Protein AF-A0A7S3EZU1-F1 (afdb_monomer_lite)

Foldseek 3Di:
DDDDDDDDDPPPPCPPDPVVVVVVVVVVVCVVPLDALLNQLVVLCVVVVHDADVQCNVCLQPQEGEPAPPLCEQSNLLSNLSSLQSRPRHNYYHHHPNHNPPNSVVSNVVRD

Structure (mmCIF, N/CA/C/O backbone):
data_AF-A0A7S3EZU1-F1
#
_entry.id   AF-A0A7S3EZU1-F1
#
loop_
_atom_site.group_PDB
_atom_site.id
_atom_site.type_symbol
_atom_site.label_atom_id
_atom_site.label_alt_id
_atom_site.label_comp_id
_atom_site.label_asym_id
_atom_site.label_entity_id
_atom_site.label_seq_id
_atom_site.pdbx_PDB_ins_code
_atom_site.Cartn_x
_atom_site.Cartn_y
_atom_site.Cartn_z
_atom_site.occupancy
_atom_site.B_iso_or_equiv
_atom_site.auth_seq_id
_atom_site.auth_comp_id
_atom_site.auth_asym_id
_atom_site.auth_atom_id
_atom_site.pdbx_PDB_model_num
ATOM 1 N N . GLY A 1 1 ? -23.761 37.970 66.686 1.00 41.84 1 GLY A N 1
ATOM 2 C CA . GLY A 1 1 ? -24.312 37.469 65.425 1.00 41.84 1 GLY A CA 1
ATOM 3 C C . GLY A 1 1 ? -23.150 36.890 64.673 1.00 41.84 1 GLY A C 1
ATOM 4 O O . GLY A 1 1 ? -22.176 37.613 64.503 1.00 41.84 1 GLY A O 1
ATOM 5 N N . GLU A 1 2 ? -23.067 35.576 64.487 1.00 40.34 2 GLU A N 1
ATOM 6 C CA . GLU A 1 2 ? -24.037 34.727 63.753 1.00 40.34 2 GLU A CA 1
ATOM 7 C C . GLU A 1 2 ? -24.145 35.233 62.311 1.00 40.34 2 GLU A C 1
ATOM 9 O O . GLU A 1 2 ? -24.549 36.376 62.117 1.00 40.34 2 GLU A O 1
ATOM 14 N N . GLU A 1 3 ? -23.432 34.557 61.402 1.00 48.91 3 GLU A N 1
ATOM 15 C CA . GLU A 1 3 ? -23.972 33.684 60.330 1.00 48.91 3 GLU A CA 1
ATOM 16 C C . GLU A 1 3 ? -24.268 34.544 59.083 1.00 48.91 3 GLU A C 1
ATOM 18 O O . GLU A 1 3 ? -24.766 35.651 59.196 1.00 48.91 3 GLU A O 1
ATOM 23 N N . GLU A 1 4 ? -23.784 34.216 57.889 1.00 46.19 4 GLU A N 1
ATOM 24 C CA . GLU A 1 4 ? -24.287 33.103 57.090 1.00 46.19 4 GLU A CA 1
ATOM 25 C C . GLU A 1 4 ? -23.221 32.496 56.172 1.00 46.19 4 GLU A C 1
ATOM 27 O O . GLU A 1 4 ? -22.354 33.161 55.602 1.00 46.19 4 GLU A O 1
ATOM 32 N N . TRP A 1 5 ? -23.352 31.184 56.057 1.00 54.38 5 TRP A N 1
ATOM 33 C CA . TRP A 1 5 ? -22.721 30.304 55.099 1.00 54.38 5 TRP A CA 1
ATOM 34 C C . TRP A 1 5 ? -23.553 30.294 53.820 1.00 54.38 5 TRP A C 1
ATOM 36 O O . TRP A 1 5 ? -24.770 30.197 53.925 1.00 54.38 5 TRP A O 1
ATOM 46 N N . GLU A 1 6 ? -22.920 30.213 52.653 1.00 42.66 6 GLU A N 1
ATOM 47 C CA . GLU A 1 6 ? -23.495 29.444 51.546 1.00 42.66 6 GLU A CA 1
ATOM 48 C C . GLU A 1 6 ? -22.422 28.504 50.994 1.00 42.66 6 GLU A C 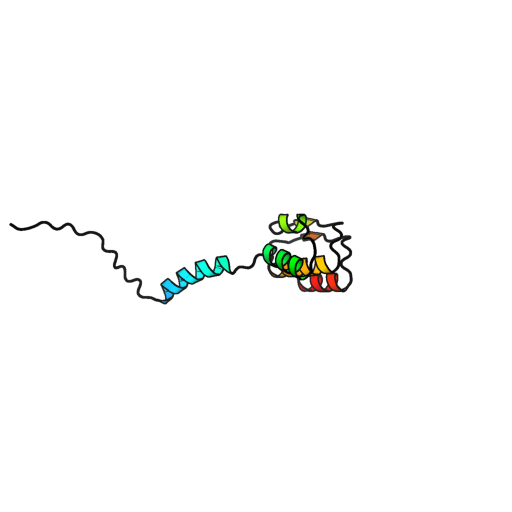1
ATOM 50 O O . GLU A 1 6 ? -21.443 28.904 50.362 1.00 42.66 6 GLU A O 1
ATOM 55 N N . SER A 1 7 ? -22.603 27.237 51.368 1.00 61.72 7 SER A N 1
ATOM 56 C CA . SER A 1 7 ? -22.107 26.061 50.664 1.00 61.72 7 SER A CA 1
ATOM 57 C C . SER A 1 7 ? -22.490 26.105 49.193 1.00 61.72 7 SER A C 1
ATOM 59 O O . SER A 1 7 ? -23.612 26.482 48.892 1.00 61.72 7 SER A O 1
ATOM 61 N N . GLU A 1 8 ? -21.590 25.607 48.347 1.00 53.16 8 GLU A N 1
ATOM 62 C CA . GLU A 1 8 ? -21.805 24.786 47.141 1.00 53.16 8 GLU A CA 1
ATOM 63 C C . GLU A 1 8 ? -20.466 24.856 46.391 1.00 53.16 8 GLU A C 1
ATOM 65 O O . GLU A 1 8 ? -20.029 25.906 45.940 1.00 53.16 8 GLU A O 1
ATOM 70 N N . ASP A 1 9 ? -19.651 23.808 46.430 1.00 50.38 9 ASP A N 1
ATOM 71 C CA . ASP A 1 9 ? -19.841 22.760 45.444 1.00 50.38 9 ASP A CA 1
ATOM 72 C C . ASP A 1 9 ? -19.303 21.412 45.957 1.00 50.38 9 ASP A C 1
ATOM 74 O O . ASP A 1 9 ? -18.103 21.194 46.143 1.00 50.38 9 ASP A O 1
ATOM 78 N N . SER A 1 10 ? -20.245 20.502 46.189 1.00 51.06 10 SER A N 1
ATOM 79 C CA . SER A 1 10 ? -20.052 19.103 46.557 1.00 51.06 10 SER A CA 1
ATOM 80 C C . SER A 1 10 ? -19.559 18.315 45.335 1.00 51.06 10 SER A C 1
ATOM 82 O O . SER A 1 10 ? -20.339 17.666 44.648 1.00 51.06 10 SER A O 1
ATOM 84 N N . TRP A 1 11 ? -18.260 18.403 45.036 1.00 60.12 11 TRP A N 1
ATOM 85 C CA . TRP A 1 11 ? -17.606 17.621 43.967 1.00 60.12 11 TRP A CA 1
ATOM 86 C C . TRP A 1 11 ? -16.777 16.456 44.507 1.00 60.12 11 TRP A C 1
ATOM 88 O O . TRP A 1 11 ? -15.894 15.943 43.826 1.00 60.12 11 TRP A O 1
ATOM 98 N N . GLU A 1 12 ? -17.074 15.993 45.714 1.00 54.53 12 GLU A N 1
ATOM 99 C CA . GLU A 1 12 ? -16.594 14.694 46.184 1.00 54.53 12 GLU A CA 1
ATOM 100 C C . GLU A 1 12 ? -17.640 13.642 45.806 1.00 54.53 12 GLU A C 1
ATOM 102 O O . GLU A 1 12 ? -18.346 13.091 46.642 1.00 54.53 12 GLU A O 1
ATOM 107 N N . SER A 1 13 ? -17.801 13.431 44.496 1.00 58.25 13 SER A N 1
ATOM 108 C CA . SER A 1 13 ? -18.364 12.178 44.003 1.00 58.25 13 SER A CA 1
ATOM 109 C C . SER A 1 13 ? -17.235 11.166 44.069 1.00 58.25 13 SER A C 1
ATOM 111 O O . SER A 1 13 ? -16.240 11.328 43.365 1.00 58.25 13 SER A O 1
ATOM 113 N N . ASP A 1 14 ? -17.388 10.156 44.917 1.00 57.56 14 ASP A N 1
ATOM 114 C CA . ASP A 1 14 ? -16.477 9.026 45.066 1.00 57.56 14 ASP A CA 1
ATOM 115 C C . ASP A 1 14 ? -16.223 8.350 43.702 1.00 57.56 14 ASP A C 1
ATOM 117 O O . ASP A 1 14 ? -16.941 7.435 43.300 1.00 57.56 14 ASP A O 1
ATOM 121 N N . VAL A 1 15 ? -15.205 8.788 42.952 1.00 60.16 15 VAL A N 1
ATOM 122 C CA . VAL A 1 15 ? -14.675 8.021 41.811 1.00 60.16 15 VAL A CA 1
ATOM 123 C C . VAL A 1 15 ? -13.739 6.963 42.394 1.00 60.16 15 VAL A C 1
ATOM 125 O O . VAL A 1 15 ? -12.517 7.032 42.284 1.00 60.16 15 VAL A O 1
ATOM 128 N N . ASP A 1 16 ? -14.330 6.018 43.119 1.00 61.72 16 ASP A N 1
ATOM 129 C CA . ASP A 1 16 ? -13.646 5.067 44.000 1.00 61.72 16 ASP A CA 1
ATOM 130 C C . ASP A 1 16 ? -13.165 3.819 43.246 1.00 61.72 16 ASP A C 1
ATOM 132 O O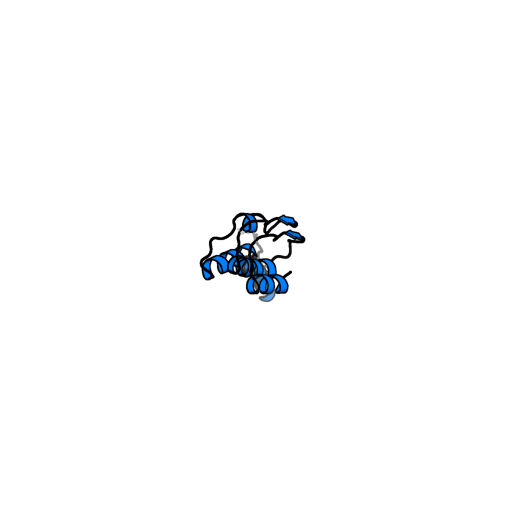 . ASP A 1 16 ? -13.297 2.673 43.681 1.00 61.72 16 ASP A O 1
ATOM 136 N N . SER A 1 17 ? -12.629 4.008 42.044 1.00 65.25 17 SER A N 1
ATOM 137 C CA . SER A 1 17 ? -12.087 2.908 41.259 1.00 65.25 17 SER A CA 1
ATOM 138 C C . SER A 1 17 ? -10.986 3.400 40.335 1.00 65.25 17 SER A C 1
ATOM 140 O O . SER A 1 17 ? -11.242 4.008 39.299 1.00 65.25 17 SER A O 1
ATOM 142 N N . GLU A 1 18 ? -9.739 3.033 40.657 1.00 64.25 18 GLU A N 1
ATOM 143 C CA . GLU A 1 18 ? -8.601 3.109 39.723 1.00 64.25 18 GLU A CA 1
ATOM 144 C C . GLU A 1 18 ? -8.951 2.497 38.355 1.00 64.25 18 GLU A C 1
ATOM 146 O O . GLU A 1 18 ? -8.427 2.926 37.331 1.00 64.25 18 GLU A O 1
ATOM 151 N N . ALA A 1 19 ? -9.871 1.524 38.334 1.00 66.94 19 ALA A N 1
ATOM 152 C CA . ALA A 1 19 ? -10.401 0.913 37.123 1.00 66.94 19 ALA A CA 1
ATOM 153 C C . ALA A 1 19 ? -11.130 1.911 36.204 1.00 66.94 19 ALA A C 1
ATOM 155 O O . ALA A 1 19 ? -10.920 1.863 34.997 1.00 66.94 19 ALA A O 1
ATOM 156 N N . GLU A 1 20 ? -11.923 2.835 36.748 1.00 67.69 20 GLU A N 1
ATOM 157 C CA . GLU A 1 20 ? -12.723 3.794 35.969 1.00 67.69 20 GLU A CA 1
ATOM 158 C C . GLU A 1 20 ? -11.834 4.923 35.412 1.00 67.69 20 GLU A C 1
ATOM 160 O O . GLU A 1 20 ? -11.954 5.316 34.252 1.00 67.69 20 GLU A O 1
ATOM 165 N N . ILE A 1 21 ? -10.828 5.351 36.188 1.00 69.62 21 ILE A N 1
ATOM 166 C CA . ILE A 1 21 ? -9.770 6.267 35.725 1.00 69.62 21 ILE A CA 1
ATOM 167 C C . ILE A 1 21 ? -8.917 5.604 34.631 1.00 69.62 21 ILE A C 1
ATOM 169 O O . ILE A 1 21 ? -8.595 6.234 33.620 1.00 69.62 21 ILE A O 1
ATOM 173 N N . ALA A 1 22 ? -8.566 4.325 34.798 1.00 68.12 22 ALA A N 1
ATOM 174 C CA . ALA A 1 22 ? -7.824 3.572 33.793 1.00 68.12 22 ALA A CA 1
ATOM 175 C C . ALA A 1 22 ? -8.639 3.345 32.511 1.00 68.12 22 ALA A C 1
ATOM 177 O O . ALA A 1 22 ? -8.051 3.284 31.434 1.00 68.12 22 ALA A O 1
ATOM 178 N N . GLU A 1 23 ? -9.962 3.207 32.598 1.00 68.75 23 GLU A N 1
ATOM 179 C CA . GLU A 1 23 ? -10.847 3.031 31.441 1.00 68.75 23 GLU A CA 1
ATOM 180 C C . GLU A 1 23 ? -10.956 4.323 30.614 1.00 68.75 23 GLU A C 1
ATOM 182 O O . GLU A 1 23 ? -10.849 4.279 29.387 1.00 68.75 23 GLU A O 1
ATOM 187 N N . ILE A 1 24 ? -11.019 5.484 31.277 1.00 68.00 24 ILE A N 1
ATOM 188 C CA . ILE A 1 24 ? -10.958 6.801 30.623 1.00 68.00 24 ILE A CA 1
ATOM 189 C C . ILE A 1 24 ? -9.595 7.018 29.938 1.00 68.00 24 ILE A C 1
ATOM 191 O O . ILE A 1 24 ? -9.551 7.424 28.780 1.00 68.00 24 ILE A O 1
ATOM 195 N N . MET A 1 25 ? -8.473 6.677 30.588 1.00 69.31 25 MET A N 1
ATOM 196 C CA . MET A 1 25 ? -7.135 6.799 29.976 1.00 69.31 25 MET A CA 1
ATOM 197 C C . MET A 1 25 ? -6.907 5.829 28.805 1.00 69.31 25 MET A C 1
ATOM 199 O O . MET A 1 25 ? -6.163 6.134 27.872 1.00 69.31 25 MET A O 1
ATOM 203 N N . GLN A 1 26 ? -7.522 4.645 28.843 1.00 64.69 26 GLN A N 1
ATOM 204 C CA . GLN A 1 26 ? -7.405 3.651 27.773 1.00 64.69 26 GLN A CA 1
ATOM 205 C C . GLN A 1 26 ? -8.134 4.068 26.492 1.00 64.69 26 GLN A C 1
ATOM 207 O O . GLN A 1 26 ? -7.682 3.699 25.408 1.00 64.69 26 GLN A O 1
ATOM 212 N N . LEU A 1 27 ? -9.212 4.849 26.594 1.00 61.50 27 LEU A N 1
ATOM 213 C CA . LEU A 1 27 ? -9.920 5.409 25.439 1.00 61.50 27 LEU A CA 1
ATOM 214 C C . LEU A 1 27 ? -9.044 6.398 24.655 1.00 61.50 27 LEU A C 1
ATOM 216 O O . LEU A 1 27 ? -8.911 6.249 23.440 1.00 61.50 27 LEU A O 1
ATOM 220 N N . ASP A 1 28 ? -8.368 7.318 25.346 1.00 59.38 28 ASP A N 1
ATOM 221 C CA . ASP A 1 28 ? -7.468 8.299 24.717 1.00 59.38 28 ASP A CA 1
ATOM 222 C C . ASP A 1 28 ? -6.221 7.635 24.095 1.00 59.38 28 ASP A C 1
ATOM 224 O O . ASP A 1 28 ? -5.757 8.021 23.021 1.00 59.38 28 ASP A O 1
ATOM 228 N N . LEU A 1 29 ? -5.696 6.572 24.720 1.00 59.38 29 LEU A N 1
ATOM 229 C CA . LEU A 1 29 ? -4.558 5.805 24.195 1.00 59.38 29 LEU A CA 1
ATOM 230 C C . LEU A 1 29 ? -4.928 4.900 23.008 1.00 59.38 29 LEU A C 1
ATOM 232 O O . LEU A 1 29 ? -4.074 4.605 22.169 1.00 59.38 29 LEU A O 1
ATOM 236 N N . ALA A 1 30 ? -6.173 4.424 22.924 1.00 58.31 30 ALA A N 1
ATOM 237 C CA . ALA A 1 30 ? -6.618 3.563 21.830 1.00 58.31 30 ALA A CA 1
ATOM 238 C C . ALA A 1 30 ? -6.731 4.330 20.503 1.00 58.31 30 ALA A C 1
ATOM 240 O O . ALA A 1 30 ? -6.418 3.774 19.447 1.00 58.31 30 ALA A O 1
ATOM 241 N N . GLU A 1 31 ? -7.127 5.603 20.552 1.00 57.94 31 GLU A N 1
ATOM 242 C CA . GLU A 1 31 ? -7.275 6.449 19.364 1.00 57.94 31 GLU A CA 1
ATOM 243 C C . GLU A 1 31 ? -5.918 6.872 18.773 1.00 57.94 31 GLU A C 1
ATOM 245 O O . GLU A 1 31 ? -5.752 6.871 17.551 1.00 57.94 31 GLU A O 1
ATOM 250 N N . GLU A 1 32 ? -4.904 7.123 19.612 1.00 54.62 32 GLU A N 1
ATOM 251 C CA . GLU A 1 32 ? -3.538 7.414 19.146 1.00 54.62 32 GLU A CA 1
ATOM 252 C C . GLU A 1 32 ? -2.792 6.178 18.616 1.00 54.62 32 GLU A C 1
ATOM 254 O O . GLU A 1 32 ? -1.912 6.300 17.758 1.00 54.62 32 GLU A O 1
ATOM 259 N N . ASN A 1 33 ? -3.140 4.976 19.088 1.00 54.25 33 ASN A N 1
ATOM 260 C CA . ASN A 1 33 ? -2.414 3.744 18.759 1.00 54.25 33 ASN A CA 1
ATOM 261 C C . ASN A 1 33 ? -3.098 2.889 17.669 1.00 54.25 33 ASN A C 1
ATOM 263 O O . ASN A 1 33 ? -2.549 1.868 17.236 1.00 54.25 33 ASN A O 1
ATOM 267 N N . ALA A 1 34 ? -4.272 3.305 17.177 1.00 61.44 34 ALA A N 1
ATOM 268 C CA . ALA A 1 34 ? -4.942 2.697 16.032 1.00 61.44 34 ALA A CA 1
ATOM 269 C C . ALA A 1 34 ? -4.223 3.083 14.730 1.00 61.44 34 ALA A C 1
ATOM 271 O O . ALA A 1 34 ? -4.557 4.056 14.052 1.00 61.44 34 ALA A O 1
ATOM 272 N N . LYS A 1 35 ? -3.203 2.305 14.361 1.00 68.81 35 LYS A N 1
ATOM 273 C CA . LYS A 1 35 ? -2.466 2.524 13.114 1.00 68.81 35 LYS A CA 1
ATOM 274 C C . LYS A 1 35 ? -3.407 2.453 11.912 1.00 68.81 35 LYS A C 1
ATOM 276 O O . LYS A 1 35 ? -3.991 1.415 11.609 1.00 68.81 35 LYS A O 1
ATOM 281 N N . SER A 1 36 ? -3.526 3.561 11.192 1.00 89.50 36 SER A N 1
ATOM 282 C CA . SER A 1 36 ? -4.308 3.620 9.959 1.00 89.50 36 SER A CA 1
ATOM 283 C C . SER A 1 36 ? -3.564 2.938 8.808 1.00 89.50 36 SER A C 1
ATOM 285 O O . SER A 1 36 ? -2.337 3.017 8.707 1.00 89.50 36 SER A O 1
ATOM 287 N N . GLY A 1 37 ? -4.304 2.369 7.848 1.00 93.38 37 GLY A N 1
ATOM 288 C CA . GLY A 1 37 ? -3.701 1.831 6.619 1.00 93.38 37 GLY A CA 1
ATOM 289 C C . GLY A 1 37 ? -2.854 2.869 5.871 1.00 93.38 37 GLY A C 1
ATOM 290 O O . GLY A 1 37 ? -1.855 2.533 5.241 1.00 93.38 37 GLY A O 1
ATOM 291 N N . LYS A 1 38 ? -3.184 4.160 6.010 1.00 94.25 38 LYS A N 1
ATOM 292 C CA . LYS A 1 38 ? -2.395 5.264 5.448 1.00 94.25 38 LYS A CA 1
ATOM 293 C C . LYS A 1 38 ? -1.017 5.379 6.095 1.00 94.25 38 LYS A C 1
ATOM 295 O O . LYS A 1 38 ? -0.038 5.576 5.377 1.00 94.25 38 LYS A O 1
ATOM 300 N N . GLN A 1 39 ? -0.932 5.273 7.420 1.00 94.75 39 GLN A N 1
ATOM 301 C CA . GLN A 1 39 ? 0.344 5.323 8.136 1.00 94.75 39 GLN A CA 1
ATOM 302 C C . GLN A 1 39 ? 1.220 4.125 7.770 1.00 94.75 39 GLN A C 1
ATOM 304 O O . GLN A 1 39 ? 2.381 4.324 7.422 1.00 94.75 39 GLN A O 1
ATOM 309 N N . GLU A 1 40 ? 0.657 2.915 7.752 1.00 96.06 40 GLU A N 1
ATOM 310 C CA . GLU A 1 40 ? 1.390 1.698 7.373 1.00 96.06 40 GLU A CA 1
ATOM 311 C C . GLU A 1 40 ? 1.907 1.763 5.928 1.00 96.06 40 GLU A C 1
ATOM 313 O O . GLU A 1 40 ? 3.080 1.480 5.667 1.00 96.06 40 GLU A O 1
ATOM 318 N N . TYR A 1 41 ? 1.082 2.248 4.990 1.00 96.75 41 TYR A N 1
ATOM 319 C CA . TYR A 1 41 ? 1.508 2.469 3.607 1.00 96.75 41 TYR A CA 1
ATOM 320 C C . TYR A 1 41 ? 2.709 3.416 3.515 1.00 96.75 41 TYR A C 1
ATOM 322 O O . TYR A 1 41 ? 3.706 3.116 2.854 1.00 96.75 41 TYR A O 1
ATOM 330 N N . LEU A 1 42 ? 2.606 4.583 4.159 1.00 97.00 42 LEU A N 1
ATOM 331 C CA . LEU A 1 42 ? 3.623 5.630 4.100 1.00 97.00 42 LEU A CA 1
ATOM 332 C C . LEU A 1 42 ? 4.922 5.198 4.783 1.00 97.00 42 LEU A C 1
ATOM 334 O O . LEU A 1 42 ? 5.999 5.426 4.230 1.00 97.00 42 LEU A O 1
ATOM 338 N N . ALA A 1 43 ? 4.821 4.533 5.935 1.00 97.12 43 ALA A N 1
ATOM 339 C CA . ALA A 1 43 ? 5.964 3.981 6.650 1.00 97.12 43 ALA A CA 1
ATOM 340 C C . ALA A 1 43 ? 6.717 2.970 5.778 1.00 97.12 43 ALA A C 1
ATOM 342 O O . ALA A 1 43 ? 7.929 3.095 5.592 1.00 97.12 43 ALA A O 1
ATOM 343 N N . LYS A 1 44 ? 5.997 2.027 5.154 1.00 97.56 44 LYS A N 1
ATOM 344 C CA . LYS A 1 44 ? 6.617 1.027 4.279 1.00 97.56 44 LYS A CA 1
ATOM 345 C C . LYS A 1 44 ? 7.196 1.649 3.002 1.00 97.56 44 LYS A C 1
ATOM 347 O O . LYS A 1 44 ? 8.274 1.251 2.564 1.00 97.56 44 LYS A O 1
ATOM 352 N N . CYS A 1 45 ? 6.559 2.679 2.438 1.00 97.75 45 CYS A N 1
ATOM 353 C CA . CYS A 1 45 ? 7.129 3.431 1.314 1.00 97.75 45 CYS A CA 1
ATOM 354 C C . CYS A 1 45 ? 8.456 4.112 1.677 1.00 97.75 45 CYS A C 1
ATOM 356 O O . CYS A 1 45 ? 9.407 4.047 0.894 1.00 97.75 45 CYS A O 1
ATOM 358 N N . ALA A 1 46 ? 8.537 4.724 2.862 1.00 98.06 46 ALA A N 1
ATOM 359 C CA . ALA A 1 46 ? 9.757 5.353 3.358 1.00 98.06 46 ALA A CA 1
ATOM 360 C C . ALA A 1 46 ? 10.872 4.320 3.600 1.00 98.06 46 ALA A C 1
ATOM 362 O O . ALA A 1 46 ? 11.997 4.516 3.141 1.00 98.06 46 ALA A O 1
ATOM 363 N N . GLU A 1 47 ? 10.547 3.192 4.238 1.00 98.19 47 GLU A N 1
ATOM 364 C CA . GLU A 1 47 ? 11.467 2.069 4.466 1.00 98.19 47 GLU A CA 1
ATOM 365 C C . GLU A 1 47 ? 12.051 1.530 3.149 1.00 98.19 47 GLU A C 1
ATOM 367 O O . GLU A 1 47 ? 13.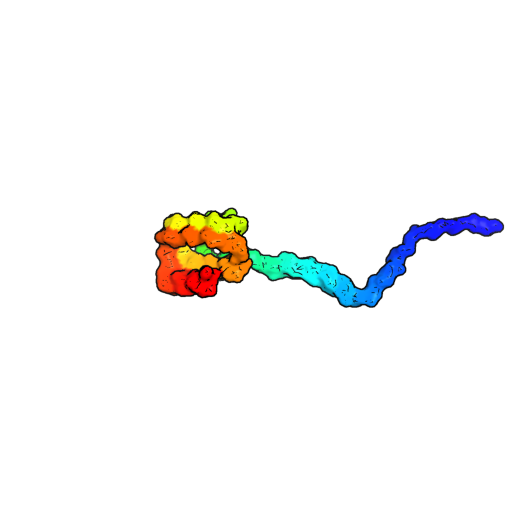266 1.381 3.004 1.00 98.19 47 GLU A O 1
ATOM 372 N N . LEU A 1 48 ? 11.193 1.297 2.150 1.00 97.50 48 LEU A N 1
ATOM 373 C CA . LEU A 1 48 ? 11.581 0.744 0.848 1.00 97.50 48 LEU A CA 1
ATOM 374 C C . LEU A 1 48 ? 12.162 1.783 -0.125 1.00 97.50 48 LEU A C 1
ATOM 376 O O . LEU A 1 48 ? 12.603 1.407 -1.225 1.00 97.50 48 LEU A O 1
ATOM 380 N N . LYS A 1 49 ? 12.193 3.059 0.286 1.00 97.62 49 LYS A N 1
ATOM 381 C CA . LYS A 1 49 ? 12.660 4.221 -0.484 1.00 97.62 49 LYS A CA 1
ATOM 382 C C . LYS A 1 49 ? 11.940 4.364 -1.827 1.00 97.62 49 LYS A C 1
ATOM 384 O O . LYS A 1 49 ? 12.580 4.514 -2.867 1.00 97.62 49 LYS A O 1
ATOM 389 N N . ILE A 1 50 ? 10.613 4.279 -1.807 1.00 96.44 50 ILE A N 1
ATOM 390 C CA . ILE A 1 50 ? 9.763 4.494 -2.984 1.00 96.44 50 ILE A CA 1
ATOM 391 C C . ILE A 1 50 ? 8.893 5.735 -2.809 1.00 96.44 50 ILE A C 1
ATOM 393 O O . ILE A 1 50 ? 8.558 6.125 -1.691 1.00 96.44 50 ILE A O 1
ATOM 397 N N . VAL A 1 51 ? 8.505 6.343 -3.928 1.00 95.81 51 VAL A N 1
ATOM 398 C CA . VAL A 1 51 ? 7.538 7.441 -3.920 1.00 95.81 51 VAL A CA 1
ATOM 399 C C . VAL A 1 51 ? 6.135 6.847 -3.750 1.00 95.81 51 VAL A C 1
ATOM 401 O O . VAL A 1 51 ? 5.756 5.977 -4.538 1.00 95.81 51 VAL A O 1
ATOM 404 N N . PRO A 1 52 ? 5.359 7.277 -2.740 1.00 95.81 52 PRO A N 1
ATOM 405 C CA . PRO A 1 52 ? 4.010 6.771 -2.536 1.00 95.81 52 PRO A CA 1
ATOM 406 C C . PRO A 1 52 ? 3.063 7.205 -3.661 1.00 95.81 52 PRO A C 1
ATOM 408 O O . PRO A 1 52 ? 3.130 8.328 -4.164 1.00 95.81 52 PRO A O 1
ATOM 411 N N . VAL A 1 53 ? 2.115 6.333 -4.008 1.00 94.88 53 VAL A N 1
ATOM 412 C CA . VAL A 1 53 ? 1.069 6.636 -4.990 1.00 94.88 53 VAL A CA 1
ATOM 413 C C . VAL A 1 53 ? -0.040 7.431 -4.312 1.00 94.88 53 VAL A C 1
ATOM 415 O O . VAL A 1 53 ? -0.828 6.895 -3.531 1.00 94.88 53 VAL A O 1
ATOM 418 N N . ALA A 1 54 ? -0.122 8.722 -4.640 1.00 93.50 54 ALA A N 1
ATOM 419 C CA . ALA A 1 54 ? -1.098 9.644 -4.060 1.00 93.50 54 ALA A CA 1
ATOM 420 C C . ALA A 1 54 ? -2.547 9.145 -4.200 1.00 93.50 54 ALA A C 1
ATOM 422 O O . ALA A 1 54 ? -3.335 9.285 -3.267 1.00 93.50 54 ALA A O 1
ATOM 423 N N . MET A 1 55 ? -2.882 8.512 -5.331 1.00 93.44 55 MET A N 1
ATOM 424 C CA . MET A 1 55 ? -4.225 7.982 -5.582 1.00 93.44 55 MET A CA 1
ATOM 425 C C . MET A 1 55 ? -4.615 6.872 -4.602 1.00 93.44 55 MET A C 1
ATOM 427 O O . MET A 1 55 ? -5.758 6.838 -4.156 1.00 93.44 55 MET A O 1
ATOM 431 N N . PHE A 1 56 ? -3.676 6.000 -4.219 1.00 95.31 56 PHE A N 1
ATOM 432 C CA . PHE A 1 56 ? -3.955 4.968 -3.222 1.00 95.31 56 PHE A CA 1
ATOM 433 C C . PHE A 1 56 ? -4.256 5.611 -1.869 1.00 95.31 56 PHE A C 1
ATOM 435 O O . PHE A 1 56 ? -5.306 5.354 -1.291 1.00 95.31 56 PHE A O 1
ATOM 442 N N . ILE A 1 57 ? -3.406 6.543 -1.429 1.00 94.62 57 ILE A N 1
ATOM 443 C CA . ILE A 1 57 ? -3.585 7.268 -0.162 1.00 94.62 57 ILE A CA 1
ATOM 444 C C . ILE A 1 57 ? -4.928 7.999 -0.114 1.00 94.62 57 ILE A C 1
ATOM 446 O O . ILE A 1 57 ? -5.631 7.925 0.890 1.00 94.62 57 ILE A O 1
ATOM 450 N N . ALA A 1 58 ? -5.282 8.702 -1.190 1.00 93.62 58 ALA A N 1
ATOM 451 C CA . ALA A 1 58 ? -6.504 9.498 -1.263 1.00 93.62 58 ALA A CA 1
ATOM 452 C C . ALA A 1 58 ? -7.785 8.649 -1.264 1.00 93.62 58 ALA A C 1
ATOM 454 O O . ALA A 1 58 ? -8.872 9.182 -1.052 1.00 93.62 58 ALA A O 1
ATOM 455 N N . LYS A 1 59 ? -7.672 7.346 -1.543 1.00 94.62 59 LYS A N 1
ATOM 456 C CA . LYS A 1 59 ? -8.805 6.431 -1.700 1.00 94.62 59 LYS A CA 1
ATOM 457 C C . LYS A 1 59 ? -8.857 5.328 -0.647 1.00 94.62 59 LYS A C 1
ATOM 459 O O . LYS A 1 59 ? -9.771 4.520 -0.713 1.00 94.62 59 LYS A O 1
ATOM 464 N N . LEU A 1 60 ? -7.958 5.316 0.342 1.00 92.12 60 LEU A N 1
ATOM 465 C CA . LEU A 1 60 ? -7.947 4.310 1.417 1.00 92.12 60 LEU A CA 1
ATOM 466 C C . LEU A 1 60 ? 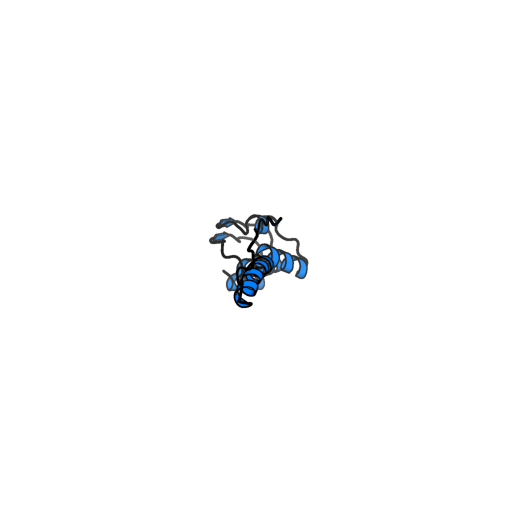-9.255 4.253 2.227 1.00 92.12 60 LEU A C 1
ATOM 468 O O . LEU A 1 60 ? -9.570 3.207 2.785 1.00 92.12 60 LEU A O 1
ATOM 472 N N . ASP A 1 61 ? -10.029 5.337 2.265 1.00 91.88 61 ASP A N 1
ATOM 473 C CA . ASP A 1 61 ? -11.333 5.384 2.936 1.00 91.88 61 ASP A CA 1
ATOM 474 C C . ASP A 1 61 ? -12.524 5.054 2.017 1.00 91.88 61 ASP A C 1
ATOM 476 O O . ASP A 1 61 ? -13.673 5.132 2.445 1.00 91.88 61 ASP A O 1
ATOM 480 N N . CYS A 1 62 ? -12.277 4.703 0.752 1.00 92.81 62 CYS A N 1
ATOM 481 C CA . CYS A 1 62 ? -13.310 4.324 -0.210 1.00 92.81 62 CYS A CA 1
ATOM 482 C C . CYS A 1 62 ? -13.501 2.801 -0.265 1.00 92.81 62 CYS A C 1
ATOM 484 O O . CYS A 1 62 ? -12.549 2.036 -0.144 1.00 92.81 62 CYS A O 1
ATOM 486 N N . GLU A 1 63 ? -14.724 2.356 -0.556 1.00 95.44 63 GLU A N 1
ATOM 487 C CA . GLU A 1 63 ? -15.030 0.925 -0.712 1.00 95.44 63 GLU A CA 1
ATOM 488 C C . GLU A 1 63 ? -14.536 0.350 -2.049 1.00 95.44 63 GLU A C 1
ATOM 490 O O . GLU A 1 63 ? -14.168 -0.822 -2.138 1.00 95.44 63 GLU A O 1
ATOM 495 N N . HIS A 1 64 ? -14.502 1.179 -3.095 1.00 95.75 64 HIS A N 1
ATOM 496 C CA . HIS A 1 64 ? -14.120 0.782 -4.447 1.00 95.75 64 HIS A CA 1
ATOM 497 C C . HIS A 1 64 ? -12.962 1.642 -4.947 1.00 95.75 64 HIS A C 1
ATOM 499 O O . HIS A 1 64 ? -13.088 2.863 -5.076 1.00 95.75 64 HIS A O 1
ATOM 505 N N . ILE A 1 65 ? -11.839 1.001 -5.264 1.00 95.19 65 ILE A N 1
ATOM 506 C CA . ILE A 1 65 ? -10.628 1.674 -5.731 1.00 95.19 65 ILE A CA 1
ATOM 507 C C . ILE A 1 65 ? -10.187 1.081 -7.070 1.00 95.19 65 ILE A C 1
ATOM 509 O O . ILE A 1 65 ? -10.116 -0.136 -7.245 1.00 95.19 65 ILE A O 1
ATOM 513 N N . ASN A 1 66 ? -9.840 1.961 -8.010 1.00 95.31 66 ASN A N 1
ATOM 514 C CA . ASN A 1 66 ? -9.182 1.598 -9.257 1.00 95.31 66 ASN A CA 1
ATOM 515 C C . ASN A 1 66 ? -7.782 2.220 -9.311 1.00 95.31 66 ASN A C 1
ATOM 517 O O . ASN A 1 66 ? -7.651 3.442 -9.356 1.00 95.31 66 ASN A O 1
ATOM 521 N N . LEU A 1 67 ? -6.757 1.369 -9.312 1.00 94.19 67 LEU A N 1
ATOM 522 C CA . LEU A 1 67 ? -5.345 1.733 -9.445 1.00 94.19 67 LEU A CA 1
ATOM 523 C C . LEU A 1 67 ? -4.719 1.117 -10.696 1.00 94.19 67 LEU A C 1
ATOM 525 O O . LEU A 1 67 ? -3.520 0.860 -10.731 1.00 94.19 67 LEU A O 1
ATOM 529 N N . HIS A 1 68 ? -5.505 0.861 -11.734 1.00 93.94 68 HIS A N 1
ATOM 530 C CA . HIS A 1 68 ? -4.984 0.352 -12.996 1.00 93.94 68 HIS A CA 1
ATOM 531 C C . HIS A 1 68 ? -3.883 1.267 -13.570 1.00 93.94 68 HIS A C 1
ATOM 533 O O . HIS A 1 68 ? -4.028 2.488 -13.514 1.00 93.94 68 HIS A O 1
ATOM 539 N N . HIS A 1 69 ? -2.795 0.698 -14.104 1.00 91.44 69 HIS A N 1
ATOM 540 C CA . HIS A 1 69 ? -1.705 1.435 -14.772 1.00 91.44 69 HIS A CA 1
ATOM 541 C C . HIS A 1 69 ? -0.980 2.499 -13.920 1.00 91.44 69 HIS A C 1
ATOM 543 O O . HIS A 1 69 ? -0.710 3.601 -14.394 1.00 91.44 69 HIS A O 1
ATOM 549 N N . HIS A 1 70 ? -0.624 2.191 -12.670 1.00 92.56 70 HIS A N 1
ATOM 550 C CA . HIS A 1 70 ? 0.158 3.103 -11.816 1.00 92.56 70 HIS A CA 1
ATOM 551 C C . HIS A 1 70 ? 1.633 2.699 -11.655 1.00 92.56 70 HIS A C 1
ATOM 553 O O . HIS A 1 70 ? 2.370 3.375 -10.939 1.00 92.56 70 HIS A O 1
ATOM 559 N N . GLY A 1 71 ? 2.088 1.621 -12.310 1.00 91.00 71 GLY A N 1
ATOM 560 C CA . GLY A 1 71 ? 3.507 1.237 -12.343 1.00 91.00 71 GLY A CA 1
ATOM 561 C C . GLY A 1 71 ? 4.122 1.000 -10.959 1.00 91.00 71 GLY A C 1
ATOM 562 O O . GLY A 1 71 ? 5.289 1.308 -10.734 1.00 91.00 71 GLY A O 1
ATOM 563 N N . MET A 1 72 ? 3.330 0.491 -10.013 1.00 93.88 72 MET A N 1
ATOM 564 C CA . MET A 1 72 ? 3.704 0.416 -8.595 1.00 93.88 72 MET A CA 1
ATOM 565 C C . MET A 1 72 ? 4.881 -0.529 -8.316 1.00 93.88 72 MET A C 1
ATOM 567 O O . MET A 1 72 ? 5.624 -0.333 -7.351 1.00 93.88 72 MET A O 1
ATOM 571 N N . GLY A 1 73 ? 5.069 -1.548 -9.156 1.00 95.94 73 GLY A N 1
ATOM 572 C CA . GLY A 1 73 ? 6.163 -2.502 -9.029 1.00 95.94 73 GLY A CA 1
ATOM 573 C C . GLY A 1 73 ? 6.070 -3.379 -7.776 1.00 95.94 73 GLY A C 1
ATOM 574 O O . GLY A 1 73 ? 5.151 -3.268 -6.964 1.00 95.94 73 GLY A O 1
ATOM 575 N N . VAL A 1 74 ? 7.067 -4.247 -7.590 1.00 97.88 74 VAL A N 1
ATOM 576 C CA . VAL A 1 74 ? 7.151 -5.180 -6.446 1.00 97.88 74 VAL A CA 1
ATOM 577 C C . VAL A 1 74 ? 7.052 -4.450 -5.102 1.00 97.88 74 VAL A C 1
ATOM 579 O O . VAL A 1 74 ? 6.229 -4.791 -4.256 1.00 97.88 74 VAL A O 1
ATOM 582 N N . LYS A 1 75 ? 7.853 -3.395 -4.915 1.00 97.75 75 LYS A N 1
ATOM 583 C CA . LYS A 1 75 ? 7.884 -2.622 -3.665 1.00 97.75 75 LYS A CA 1
ATOM 584 C C . LYS A 1 75 ? 6.567 -1.901 -3.387 1.00 97.75 75 LYS A C 1
ATOM 586 O O . LYS A 1 75 ? 6.157 -1.825 -2.236 1.00 97.75 75 LYS A O 1
ATOM 591 N N . GLY A 1 76 ? 5.897 -1.395 -4.424 1.00 97.06 76 GLY A N 1
ATOM 592 C CA . GLY A 1 76 ? 4.588 -0.769 -4.271 1.00 97.06 76 GLY A CA 1
ATOM 593 C C . GLY A 1 76 ? 3.537 -1.758 -3.774 1.00 97.06 76 GLY A C 1
ATOM 594 O O . GLY A 1 76 ? 2.783 -1.406 -2.874 1.00 97.06 76 GLY A O 1
ATOM 595 N N . ALA A 1 77 ? 3.541 -2.999 -4.275 1.00 97.81 77 ALA A N 1
ATOM 596 C CA . ALA A 1 77 ? 2.685 -4.070 -3.754 1.00 97.81 77 ALA A CA 1
ATOM 597 C C . ALA A 1 77 ? 2.967 -4.399 -2.281 1.00 97.81 77 ALA A C 1
ATOM 599 O O . ALA A 1 77 ? 2.025 -4.512 -1.504 1.00 97.81 77 ALA A O 1
ATOM 600 N N . ILE A 1 78 ? 4.238 -4.502 -1.880 1.00 98.12 78 ILE A N 1
ATOM 601 C CA . ILE A 1 78 ? 4.617 -4.760 -0.477 1.00 98.12 78 ILE A CA 1
ATOM 602 C C . ILE A 1 78 ? 4.167 -3.609 0.435 1.00 98.12 78 ILE A C 1
ATOM 604 O O . ILE A 1 78 ? 3.651 -3.834 1.527 1.00 98.12 78 ILE A O 1
ATOM 608 N N . SER A 1 79 ? 4.317 -2.358 -0.006 1.00 98.00 79 SER A N 1
ATOM 609 C CA . SER A 1 79 ? 3.791 -1.213 0.742 1.00 98.00 79 SER A CA 1
ATOM 610 C C . SER A 1 79 ? 2.269 -1.234 0.832 1.00 98.00 79 SER A C 1
ATOM 612 O O . SER A 1 79 ? 1.712 -0.935 1.886 1.00 98.00 79 SER A O 1
ATOM 614 N N . MET A 1 80 ? 1.584 -1.589 -0.257 1.00 96.94 80 MET A N 1
ATOM 615 C CA . MET A 1 80 ? 0.129 -1.720 -0.262 1.00 96.94 80 MET A CA 1
ATOM 616 C C . MET A 1 80 ? -0.353 -2.815 0.681 1.00 96.94 80 MET A C 1
ATOM 618 O O . MET A 1 80 ? -1.329 -2.586 1.388 1.00 96.94 80 MET A O 1
ATOM 622 N N . SER A 1 81 ? 0.308 -3.974 0.720 1.00 97.56 81 SER A N 1
ATOM 623 C CA . SER A 1 81 ? -0.140 -5.068 1.579 1.00 97.56 81 SER A CA 1
ATOM 624 C C . SER A 1 81 ? -0.108 -4.675 3.055 1.00 97.56 81 SER A C 1
ATOM 626 O O . SER A 1 81 ? -1.075 -4.938 3.760 1.00 97.56 81 SER A O 1
ATOM 628 N N . ALA A 1 82 ? 0.911 -3.925 3.495 1.00 96.81 82 ALA A N 1
ATOM 629 C CA . ALA A 1 82 ? 0.972 -3.374 4.853 1.00 96.81 82 ALA A CA 1
ATOM 630 C C . ALA A 1 82 ? -0.249 -2.497 5.196 1.00 96.81 82 ALA A C 1
ATOM 632 O O . ALA A 1 82 ? -0.810 -2.596 6.285 1.00 96.81 82 ALA A O 1
ATOM 633 N N . ALA A 1 83 ? -0.692 -1.670 4.247 1.00 96.25 83 ALA A N 1
ATOM 634 C CA . ALA A 1 83 ? -1.871 -0.824 4.402 1.00 96.25 83 ALA A CA 1
ATOM 635 C C . ALA A 1 83 ? -3.175 -1.630 4.461 1.00 96.25 83 ALA A C 1
ATOM 637 O O . ALA A 1 83 ? -4.076 -1.298 5.229 1.00 96.25 83 ALA A O 1
ATOM 638 N N . LEU A 1 84 ? -3.277 -2.662 3.620 1.00 95.88 84 LEU A N 1
ATOM 639 C CA . LEU A 1 84 ? -4.473 -3.486 3.468 1.00 95.88 84 LEU A CA 1
ATOM 640 C C . LEU A 1 84 ? -4.693 -4.419 4.662 1.00 95.88 84 LEU A C 1
ATOM 642 O O . LEU A 1 84 ? -5.841 -4.626 5.029 1.00 95.88 84 LEU A O 1
ATOM 646 N N . THR A 1 85 ? -3.631 -4.873 5.338 1.00 95.69 85 THR A N 1
ATOM 647 C CA . THR A 1 85 ? -3.731 -5.685 6.567 1.00 95.69 85 THR A CA 1
ATOM 648 C C . THR A 1 85 ? -4.596 -5.038 7.651 1.00 95.69 85 THR A C 1
ATOM 650 O O . THR A 1 85 ? -5.258 -5.736 8.413 1.00 95.69 85 THR A O 1
ATOM 653 N N . VAL A 1 86 ? -4.592 -3.704 7.734 1.00 93.69 86 VAL A N 1
ATOM 654 C CA . VAL A 1 86 ? -5.357 -2.944 8.736 1.00 93.69 86 VAL A CA 1
ATOM 655 C C . VAL A 1 86 ? -6.556 -2.200 8.136 1.00 93.69 86 VAL A C 1
ATOM 657 O O . VAL A 1 86 ? -7.332 -1.588 8.867 1.00 93.69 86 VAL A O 1
ATOM 660 N N . ASN A 1 87 ? -6.728 -2.217 6.809 1.00 92.56 87 ASN A N 1
ATOM 661 C CA . ASN A 1 87 ? -7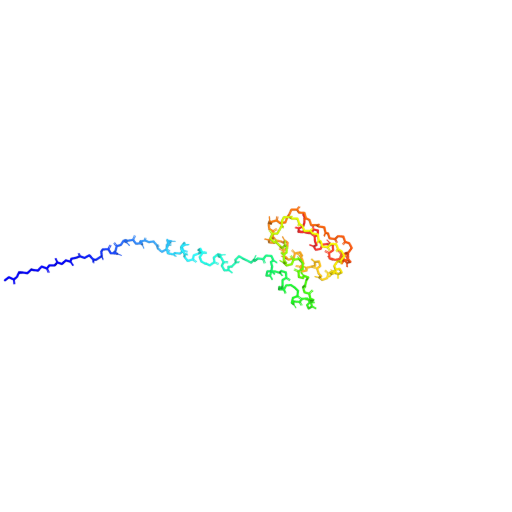.836 -1.533 6.151 1.00 92.56 87 ASN A CA 1
ATOM 662 C C . ASN A 1 87 ? -9.061 -2.449 6.058 1.00 92.56 87 ASN A C 1
ATOM 664 O O . ASN A 1 87 ? -9.051 -3.450 5.351 1.00 92.56 87 ASN A O 1
ATOM 668 N N . THR A 1 88 ? -10.148 -2.060 6.718 1.00 90.06 88 THR A N 1
ATOM 669 C CA . THR A 1 88 ? -11.410 -2.820 6.743 1.00 90.06 88 THR A CA 1
ATOM 670 C C . THR A 1 88 ? -12.501 -2.243 5.834 1.00 90.06 88 THR A C 1
ATOM 672 O O . THR A 1 88 ? -13.611 -2.776 5.786 1.00 90.06 88 THR A O 1
ATOM 675 N N . LYS A 1 89 ? -12.216 -1.146 5.119 1.00 92.56 89 LYS A N 1
ATOM 676 C CA . LYS A 1 89 ? -13.195 -0.387 4.321 1.00 92.56 89 LYS A CA 1
ATOM 677 C C . LYS A 1 89 ? -13.254 -0.850 2.867 1.00 92.56 89 LYS A C 1
ATOM 679 O O . LYS A 1 89 ? -14.333 -0.896 2.283 1.00 92.56 89 LYS A O 1
ATOM 684 N N . ILE A 1 90 ? -12.110 -1.188 2.276 1.00 94.81 90 ILE A N 1
ATOM 685 C CA . ILE A 1 90 ? -12.022 -1.549 0.856 1.00 94.81 90 ILE A CA 1
ATOM 686 C C . ILE A 1 90 ? -12.732 -2.887 0.609 1.00 94.81 90 ILE A C 1
ATOM 688 O O . ILE A 1 90 ? -12.439 -3.895 1.244 1.00 94.81 90 ILE A O 1
ATOM 692 N N . ARG A 1 91 ? -13.657 -2.902 -0.352 1.00 95.06 91 ARG A N 1
ATOM 693 C CA . ARG A 1 91 ? -14.410 -4.087 -0.796 1.00 95.06 91 ARG A CA 1
ATOM 694 C C . ARG A 1 91 ? -14.027 -4.540 -2.197 1.00 95.06 91 ARG A C 1
ATOM 696 O O . ARG A 1 91 ? -14.189 -5.707 -2.532 1.00 95.06 91 ARG A O 1
ATOM 703 N N . SER A 1 92 ? -13.534 -3.622 -3.025 1.00 95.12 92 SER A N 1
ATOM 704 C CA . SER A 1 92 ? -13.131 -3.904 -4.399 1.00 95.12 92 SER A CA 1
ATOM 705 C C . SER A 1 92 ? -11.913 -3.080 -4.777 1.00 95.12 92 SER A C 1
ATOM 707 O O . SER A 1 92 ? -11.932 -1.851 -4.699 1.00 95.12 92 SER A O 1
ATOM 709 N N . LEU A 1 93 ? -10.880 -3.756 -5.271 1.00 94.94 93 LEU A N 1
ATOM 710 C CA . LEU A 1 93 ? -9.599 -3.151 -5.601 1.00 94.94 93 LEU A CA 1
ATOM 711 C C . LEU A 1 93 ? -9.115 -3.648 -6.968 1.00 94.94 93 LEU A C 1
ATOM 713 O O . LEU A 1 93 ? -8.726 -4.803 -7.118 1.00 94.94 93 LEU A O 1
ATOM 717 N N . ASN A 1 94 ? -9.135 -2.776 -7.978 1.00 95.56 94 ASN A N 1
ATOM 718 C CA . ASN A 1 94 ? -8.574 -3.086 -9.293 1.00 95.56 94 ASN A CA 1
ATOM 719 C C . ASN A 1 94 ? -7.098 -2.680 -9.346 1.00 95.56 94 ASN A C 1
ATOM 721 O O . ASN A 1 94 ? -6.779 -1.491 -9.297 1.00 95.56 94 ASN A O 1
ATOM 725 N N . LEU A 1 95 ? -6.217 -3.674 -9.482 1.00 94.62 95 LEU A N 1
ATOM 726 C CA . LEU A 1 95 ? -4.765 -3.500 -9.529 1.00 94.62 95 LEU A CA 1
ATOM 727 C C . LEU A 1 95 ? -4.131 -3.900 -10.870 1.00 94.62 95 LEU A C 1
ATOM 729 O O . LEU A 1 95 ? -2.923 -4.139 -10.925 1.00 94.62 95 LEU A O 1
ATOM 733 N N . GLY A 1 96 ? -4.915 -3.997 -11.945 1.00 93.75 96 GLY A N 1
ATOM 734 C CA . GLY A 1 96 ? -4.409 -4.420 -13.251 1.00 93.75 96 GLY A CA 1
ATOM 735 C C . GLY A 1 96 ? -3.226 -3.576 -13.745 1.00 93.75 96 GLY A C 1
ATOM 736 O O . GLY A 1 96 ? -3.180 -2.368 -13.529 1.00 93.75 96 GLY A O 1
ATOM 737 N N . ASP A 1 97 ? -2.293 -4.210 -14.449 1.00 93.19 97 ASP A N 1
ATOM 738 C CA . ASP A 1 97 ? -1.110 -3.583 -15.061 1.00 93.19 97 ASP A CA 1
ATOM 739 C C . ASP A 1 97 ? -0.301 -2.641 -14.143 1.00 93.19 97 ASP A C 1
ATOM 741 O O . ASP A 1 97 ? -0.073 -1.470 -14.436 1.00 93.19 97 ASP A O 1
ATOM 745 N N . ASN A 1 98 ? 0.131 -3.161 -12.991 1.00 95.19 98 ASN A N 1
ATOM 746 C CA . ASN A 1 98 ? 1.009 -2.452 -12.047 1.00 95.19 98 ASN A CA 1
ATOM 747 C C . ASN A 1 98 ? 2.396 -3.095 -11.878 1.00 95.19 98 ASN A C 1
ATOM 749 O O . ASN A 1 98 ? 3.173 -2.662 -11.028 1.00 95.19 98 ASN A O 1
ATOM 753 N N . TRP A 1 99 ? 2.706 -4.125 -12.673 1.00 94.31 99 TRP A N 1
ATOM 754 C CA . TRP A 1 99 ? 4.001 -4.826 -12.700 1.00 94.31 99 TRP A CA 1
ATOM 755 C C . TRP A 1 99 ? 4.519 -5.291 -11.328 1.00 94.31 99 TRP A C 1
ATOM 757 O O . TRP A 1 99 ? 5.701 -5.168 -11.017 1.00 94.31 99 TRP A O 1
ATOM 767 N N . PHE A 1 100 ? 3.648 -5.864 -10.496 1.00 95.81 100 PHE A N 1
ATOM 768 C CA . PHE A 1 100 ? 4.003 -6.266 -9.128 1.00 95.81 100 PHE A CA 1
ATOM 769 C C . PHE A 1 100 ? 5.041 -7.388 -9.019 1.00 95.81 100 PHE A C 1
ATOM 771 O O . PHE A 1 100 ? 5.606 -7.576 -7.947 1.00 95.81 100 PHE A O 1
ATOM 778 N N . GLY A 1 101 ? 5.283 -8.149 -10.090 1.00 96.00 101 GLY A N 1
ATOM 779 C CA . GLY A 1 101 ? 6.139 -9.336 -10.045 1.00 96.00 101 GLY A CA 1
ATOM 780 C C . GLY A 1 101 ? 5.634 -10.410 -9.068 1.00 96.00 101 GLY A C 1
ATOM 781 O O . GLY A 1 101 ? 4.621 -10.247 -8.391 1.00 96.00 101 GLY A O 1
ATOM 782 N N . ASN A 1 102 ? 6.346 -11.535 -8.991 1.00 97.38 102 ASN A N 1
ATOM 783 C CA . ASN A 1 102 ? 5.889 -12.689 -8.205 1.00 97.38 102 ASN A CA 1
ATOM 784 C C . ASN A 1 102 ? 5.832 -12.394 -6.698 1.00 97.38 102 ASN A C 1
ATOM 786 O O . ASN A 1 102 ? 4.870 -12.764 -6.034 1.00 97.38 102 ASN A O 1
ATOM 790 N N . GLU A 1 103 ? 6.843 -11.705 -6.168 1.00 97.12 103 GLU A N 1
ATOM 791 C CA . GLU A 1 103 ? 6.925 -11.361 -4.744 1.00 97.12 103 GLU A CA 1
ATOM 792 C C . GLU A 1 103 ? 5.826 -10.373 -4.330 1.00 97.12 103 GLU A C 1
ATOM 794 O O . GLU A 1 103 ? 5.160 -10.578 -3.318 1.00 97.12 103 GLU A O 1
ATOM 799 N N . GLY A 1 104 ? 5.572 -9.344 -5.145 1.00 96.94 104 GLY A N 1
ATOM 800 C CA . GLY A 1 104 ? 4.517 -8.372 -4.867 1.00 96.94 104 GLY A CA 1
ATOM 801 C C . GLY A 1 104 ? 3.125 -9.001 -4.930 1.00 96.94 104 GLY A C 1
ATOM 802 O O . GLY A 1 104 ? 2.295 -8.747 -4.060 1.00 96.94 104 GLY A O 1
ATOM 803 N N . VAL A 1 105 ? 2.877 -9.879 -5.910 1.00 96.50 105 VAL A N 1
ATOM 804 C CA . VAL A 1 105 ? 1.622 -10.646 -5.979 1.00 96.50 105 VAL A CA 1
ATOM 805 C C . VAL A 1 105 ? 1.466 -11.556 -4.761 1.00 96.50 105 VAL A C 1
ATOM 807 O O . VAL A 1 105 ? 0.378 -11.618 -4.199 1.00 96.50 105 VAL A O 1
ATOM 810 N N . HIS A 1 106 ? 2.535 -12.222 -4.313 1.00 97.81 106 HIS A N 1
ATOM 811 C CA . HIS A 1 106 ? 2.488 -13.056 -3.112 1.00 97.81 106 HIS A CA 1
ATOM 812 C C . HIS A 1 106 ? 2.142 -12.242 -1.858 1.00 97.81 106 HIS A C 1
ATOM 814 O O . HIS A 1 106 ? 1.283 -12.657 -1.086 1.00 97.81 106 HIS A O 1
ATOM 820 N N . ALA A 1 107 ? 2.753 -11.067 -1.685 1.00 97.62 107 ALA A N 1
ATOM 821 C CA . ALA A 1 107 ? 2.463 -10.176 -0.563 1.00 97.62 107 ALA A CA 1
ATOM 822 C C . ALA A 1 107 ? 1.002 -9.693 -0.558 1.00 97.62 107 ALA A C 1
ATOM 824 O O . ALA A 1 107 ? 0.374 -9.646 0.495 1.00 97.62 107 ALA A O 1
ATOM 825 N N . LEU A 1 108 ? 0.447 -9.363 -1.729 1.00 96.56 108 LEU A N 1
ATOM 826 C CA . LEU A 1 108 ? -0.959 -8.972 -1.861 1.00 96.56 108 LEU A CA 1
ATOM 827 C C . LEU A 1 108 ? -1.914 -10.148 -1.612 1.00 96.56 108 LEU A C 1
ATOM 829 O O . LEU A 1 108 ? -2.934 -9.972 -0.959 1.00 96.56 108 LEU A O 1
ATOM 833 N N . ALA A 1 109 ? -1.578 -11.353 -2.075 1.00 96.44 109 ALA A N 1
ATOM 834 C CA . ALA A 1 109 ? -2.408 -12.545 -1.891 1.00 96.44 109 ALA A CA 1
ATOM 835 C C . ALA A 1 109 ? -2.554 -12.983 -0.422 1.00 96.44 109 ALA A C 1
ATOM 837 O O . ALA A 1 109 ? -3.464 -13.735 -0.101 1.00 96.44 109 ALA A O 1
ATOM 838 N N . GLN A 1 110 ? -1.660 -12.544 0.467 1.00 95.81 110 GLN A N 1
ATOM 839 C CA . GLN A 1 110 ? -1.764 -12.832 1.900 1.00 95.81 110 GLN A CA 1
ATOM 840 C C . GLN A 1 110 ? -2.786 -11.947 2.629 1.00 95.81 110 GLN A C 1
ATOM 842 O O . GLN A 1 110 ? -3.144 -12.262 3.761 1.00 95.81 110 GLN A O 1
ATOM 847 N N . VAL A 1 111 ? -3.222 -10.841 2.016 1.00 94.31 111 VAL A N 1
ATOM 848 C CA . VAL A 1 111 ? -4.032 -9.800 2.679 1.00 94.31 111 VAL A CA 1
ATOM 849 C C . VAL A 1 111 ? -5.344 -9.472 1.960 1.00 94.31 111 VAL A C 1
ATOM 851 O O . VAL A 1 111 ? -6.142 -8.708 2.497 1.00 94.31 111 VAL A O 1
ATOM 854 N N . LEU A 1 112 ? -5.546 -9.999 0.749 1.00 87.44 112 LEU A N 1
ATOM 855 C CA . LEU A 1 112 ? -6.766 -9.861 -0.056 1.00 87.44 112 LEU A CA 1
ATOM 856 C C . LEU A 1 112 ? -7.649 -11.100 0.091 1.00 87.44 112 LEU A C 1
ATOM 858 O O . LEU A 1 112 ? -8.884 -10.918 0.160 1.00 87.44 112 LEU A O 1
#

pLDDT: mean 83.78, std 17.65, range [40.34, 98.19]

Organism: NCBI:txid156174

Radius of gyration: 24.82 Å; chains: 1; bounding box: 37×50×80 Å

Secondary structure (DSSP, 8-state):
-----------------HHHHHHHHHHHHHHHH---HHHHHHHHHHHHT----HHHHHHTT-SEEE-TT---HHHHHHHHHHHHHH--S--EEE--S---HHHHHHHHHTT-

Sequence (112 aa):
GEEEWESEDSWESDVDSEAEIAEIMQLDLAEENAKSGKQEYLAKCAELKIVPVAMFIAKLDCEHINLHHHGMGVKGAISMSAALTVNTKIRSLNLGDNWFGNEGVHALAQVL

InterPro domains:
  IPR001611 Leucine-rich repeat [PF13516] (86-109)
  IPR032675 Leucine-rich repeat domain superfamily [G3D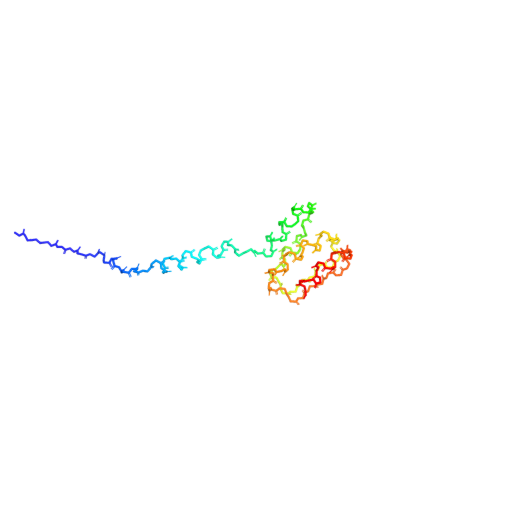SA:3.80.10.10] (39-112)